Protein AF-G8XEQ0-F1 (afdb_monomer_lite)

Sequence (97 aa):
MEHAYEELTDQVTRTDARTPYADGALAAYRWALGAGGSGPITGTPGAAPPDVERLTAEVDASVVQTEDRTQSAAGHAFAEGVHDVLTWVCGLRDGAP

pLDDT: mean 87.25, std 12.49, range [54.22, 97.56]

Radius of gyration: 16.04 Å; chains: 1; bounding box: 52×28×31 Å

Secondary structure (DSSP, 8-state):
-HHHHHHHHHHHHHHHS--HHHHHHHHHHHHHTT--SB-TTT--B--SSPPHHHHHHHHHHHHHHHH-TTS-HHHHHHHHHHHHHHHHHTTSSSS--

Structure (mmCIF, N/CA/C/O backbone):
data_AF-G8XEQ0-F1
#
_entry.id   AF-G8XEQ0-F1
#
loop_
_atom_site.group_PDB
_atom_site.id
_atom_site.type_symbol
_atom_site.label_atom_id
_atom_site.label_alt_id
_atom_site.label_comp_id
_atom_site.label_asym_id
_atom_site.label_entity_id
_atom_site.label_seq_id
_atom_site.pdbx_PDB_ins_code
_atom_site.Cartn_x
_atom_site.Cartn_y
_atom_site.Cartn_z
_atom_site.occupancy
_atom_site.B_iso_or_equiv
_atom_site.auth_seq_id
_atom_site.auth_comp_id
_atom_site.auth_asym_id
_atom_site.auth_atom_id
_atom_site.pdbx_PDB_model_num
ATOM 1 N N . MET A 1 1 ? -39.758 -12.037 -11.498 1.00 60.00 1 MET A N 1
ATOM 2 C CA . MET A 1 1 ? -38.479 -11.863 -12.219 1.00 60.00 1 MET A CA 1
ATOM 3 C C . MET A 1 1 ? -37.742 -10.623 -11.713 1.00 60.00 1 MET A C 1
ATOM 5 O O . MET A 1 1 ? -36.550 -10.734 -11.494 1.00 60.00 1 MET A O 1
ATOM 9 N N . GLU A 1 2 ? -38.437 -9.513 -11.415 1.00 65.50 2 GLU A N 1
ATOM 10 C CA . GLU A 1 2 ? -37.857 -8.320 -10.751 1.00 65.50 2 GLU A CA 1
ATOM 11 C C . GLU A 1 2 ? -37.235 -8.596 -9.372 1.00 65.50 2 GLU A C 1
ATOM 13 O O . GLU A 1 2 ? -36.085 -8.239 -9.156 1.00 65.50 2 GLU A O 1
ATOM 18 N N . HIS A 1 3 ? -37.920 -9.329 -8.486 1.00 63.75 3 HIS A N 1
ATOM 19 C CA . HIS A 1 3 ? -37.415 -9.621 -7.131 1.00 63.75 3 HIS A CA 1
ATOM 20 C C . HIS A 1 3 ? -36.048 -10.333 -7.097 1.00 63.75 3 HIS A C 1
ATOM 22 O O . HIS A 1 3 ? -35.228 -10.064 -6.227 1.00 63.75 3 HIS A O 1
ATOM 28 N N . ALA A 1 4 ? -35.786 -11.216 -8.066 1.00 73.50 4 ALA A N 1
ATOM 29 C CA . ALA A 1 4 ? -34.516 -11.938 -8.167 1.00 73.50 4 ALA A CA 1
ATOM 30 C C . ALA A 1 4 ? -33.375 -11.045 -8.683 1.00 73.50 4 ALA A C 1
ATOM 32 O O . ALA A 1 4 ? -32.213 -11.301 -8.389 1.00 73.50 4 ALA A O 1
ATOM 33 N N . TYR A 1 5 ? -33.699 -10.002 -9.454 1.00 68.81 5 TYR A N 1
ATOM 34 C CA . TYR A 1 5 ? -32.730 -9.022 -9.944 1.00 68.81 5 TYR A CA 1
ATOM 35 C C . TYR A 1 5 ? -32.364 -8.011 -8.849 1.00 68.81 5 TYR A C 1
ATOM 37 O O . TYR A 1 5 ? -31.207 -7.615 -8.722 1.00 68.81 5 TYR A O 1
ATOM 45 N N . GLU A 1 6 ? -33.339 -7.641 -8.020 1.00 72.44 6 GLU A N 1
ATOM 46 C CA . GLU A 1 6 ? -33.154 -6.772 -6.857 1.00 72.44 6 GLU A CA 1
ATOM 47 C C . GLU A 1 6 ? -32.302 -7.445 -5.774 1.00 72.44 6 GLU A C 1
ATOM 49 O O . GLU A 1 6 ? -31.335 -6.845 -5.309 1.00 72.44 6 GLU A O 1
ATOM 54 N N . GLU A 1 7 ? -32.567 -8.720 -5.458 1.00 68.62 7 GLU A N 1
ATOM 55 C CA . GLU A 1 7 ? -31.707 -9.515 -4.566 1.00 68.62 7 GLU A CA 1
ATOM 56 C C . GLU A 1 7 ? -30.279 -9.633 -5.104 1.00 68.62 7 GLU A C 1
ATOM 58 O O . GLU A 1 7 ? -29.326 -9.451 -4.352 1.00 68.62 7 GLU A O 1
ATOM 63 N N . LEU A 1 8 ? -30.108 -9.876 -6.408 1.00 63.66 8 LEU A N 1
ATOM 64 C CA . LEU A 1 8 ? -28.786 -9.919 -7.038 1.00 63.66 8 LEU A CA 1
ATOM 65 C C . LEU A 1 8 ? -28.066 -8.573 -6.953 1.00 63.66 8 LEU A C 1
ATOM 67 O O . LEU A 1 8 ? -26.866 -8.545 -6.704 1.00 63.66 8 LEU A O 1
ATOM 71 N N . THR A 1 9 ? -28.779 -7.464 -7.127 1.00 68.75 9 THR A N 1
ATOM 72 C CA . THR A 1 9 ? -28.190 -6.122 -7.070 1.00 68.75 9 THR A CA 1
ATOM 73 C C . THR A 1 9 ? -27.817 -5.744 -5.636 1.00 68.75 9 THR A C 1
ATOM 75 O O . THR A 1 9 ? -26.738 -5.200 -5.422 1.00 68.75 9 THR A O 1
ATOM 78 N N . ASP A 1 10 ? -28.637 -6.089 -4.639 1.00 61.84 10 ASP A N 1
ATOM 79 C CA . ASP A 1 10 ? -28.320 -5.887 -3.217 1.00 61.84 10 ASP A CA 1
ATOM 80 C C . ASP A 1 10 ? -27.160 -6.791 -2.766 1.00 61.84 10 ASP A C 1
ATOM 82 O O . ASP A 1 10 ? -26.262 -6.357 -2.047 1.00 61.84 10 ASP A O 1
ATOM 86 N N . GLN A 1 11 ? -27.113 -8.034 -3.255 1.00 55.09 11 GLN A N 1
ATOM 87 C CA . GLN A 1 11 ? -26.011 -8.969 -3.022 1.00 55.09 11 GLN A CA 1
ATOM 88 C C . GLN A 1 11 ? -24.711 -8.475 -3.665 1.00 55.09 11 GLN A C 1
ATOM 90 O O . GLN A 1 11 ? -23.670 -8.499 -3.011 1.00 55.09 11 GLN A O 1
ATOM 95 N N . VAL A 1 12 ? -24.761 -7.999 -4.913 1.00 63.72 12 VAL A N 1
ATOM 96 C CA . VAL A 1 12 ? -23.616 -7.392 -5.602 1.00 63.72 12 VAL A CA 1
ATOM 97 C C . VAL A 1 12 ? -23.175 -6.145 -4.856 1.00 63.72 12 VAL A C 1
ATOM 99 O O . VAL A 1 12 ? -22.012 -6.075 -4.512 1.00 63.72 12 VAL A O 1
ATOM 102 N N . THR A 1 13 ? -24.080 -5.243 -4.473 1.00 58.94 13 THR A N 1
ATOM 103 C CA . THR A 1 13 ? -23.750 -4.014 -3.726 1.00 58.94 13 THR A CA 1
ATOM 104 C C . THR A 1 13 ? -23.140 -4.317 -2.352 1.00 58.94 13 THR A C 1
ATOM 106 O O . THR A 1 13 ? -22.185 -3.666 -1.934 1.00 58.94 13 THR A O 1
ATOM 109 N N . ARG A 1 14 ? -23.637 -5.346 -1.653 1.00 54.22 14 ARG A N 1
ATOM 110 C CA . ARG A 1 14 ? -23.081 -5.832 -0.377 1.00 54.22 14 ARG A CA 1
ATOM 111 C C . ARG A 1 14 ? -21.719 -6.519 -0.562 1.00 54.22 14 ARG A C 1
ATOM 113 O O . ARG A 1 14 ? -20.903 -6.482 0.352 1.00 54.22 14 ARG A O 1
ATOM 120 N N . THR A 1 15 ? -21.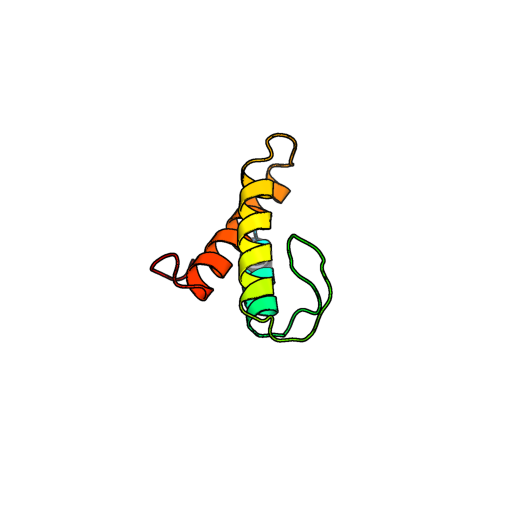468 -7.108 -1.733 1.00 55.44 15 THR A N 1
ATOM 121 C CA . THR A 1 15 ? -20.171 -7.691 -2.131 1.00 55.44 15 THR A CA 1
ATOM 122 C C . THR A 1 15 ? -19.195 -6.619 -2.652 1.00 55.44 15 THR A C 1
ATOM 124 O O . THR A 1 15 ? -17.988 -6.760 -2.484 1.00 55.44 15 THR A O 1
ATOM 127 N N . ASP A 1 16 ? -19.711 -5.528 -3.226 1.00 55.88 16 ASP A N 1
ATOM 128 C CA . ASP A 1 16 ? -18.976 -4.358 -3.729 1.00 55.88 16 ASP A CA 1
ATOM 129 C C . ASP A 1 16 ? -18.615 -3.360 -2.622 1.00 55.88 16 ASP A C 1
ATOM 131 O O . ASP A 1 16 ? -17.820 -2.447 -2.847 1.00 55.88 16 ASP A O 1
ATOM 135 N N . ALA A 1 17 ? -19.166 -3.513 -1.413 1.00 60.44 17 ALA A N 1
ATOM 136 C CA . ALA A 1 17 ? -18.731 -2.764 -0.241 1.00 60.44 17 ALA A CA 1
ATOM 137 C C . ALA A 1 17 ? -17.325 -3.238 0.162 1.00 60.44 17 ALA A C 1
ATOM 139 O O . ALA A 1 17 ? -17.149 -4.070 1.055 1.00 60.44 17 ALA A O 1
ATOM 140 N N . ARG A 1 18 ? -16.311 -2.740 -0.552 1.00 74.31 18 ARG A N 1
ATOM 141 C CA . ARG A 1 18 ? -14.907 -3.068 -0.311 1.00 74.31 18 ARG A CA 1
ATOM 142 C C . ARG A 1 18 ? -14.555 -2.673 1.118 1.00 74.31 18 ARG A C 1
ATOM 144 O O . ARG A 1 18 ? -14.871 -1.580 1.585 1.00 74.31 18 ARG A O 1
ATOM 151 N N . THR A 1 19 ? -13.958 -3.612 1.843 1.00 92.19 19 THR A N 1
ATOM 152 C CA . THR A 1 19 ? -13.499 -3.358 3.206 1.00 92.19 19 THR A CA 1
ATOM 153 C C . THR A 1 19 ? -12.319 -2.382 3.162 1.00 92.19 19 THR A C 1
ATOM 155 O O . THR A 1 19 ? -11.578 -2.385 2.176 1.00 92.19 19 THR A O 1
ATOM 158 N N . PRO A 1 20 ? -12.072 -1.592 4.225 1.00 95.25 20 PRO A N 1
ATOM 159 C CA . PRO A 1 20 ? -10.906 -0.709 4.270 1.00 95.25 20 PRO A CA 1
ATOM 160 C C . PRO A 1 20 ? -9.586 -1.447 3.996 1.00 95.25 20 PRO A C 1
ATOM 162 O O . PRO A 1 20 ? -8.729 -0.927 3.290 1.00 95.25 20 PRO A O 1
ATOM 165 N N . TYR A 1 21 ? -9.470 -2.698 4.458 1.00 94.69 21 TYR A N 1
ATOM 166 C CA . TYR A 1 21 ? -8.362 -3.593 4.116 1.00 94.69 21 TYR A CA 1
ATOM 167 C C . TYR A 1 21 ? -8.243 -3.845 2.611 1.00 94.69 21 TYR A C 1
ATOM 169 O O . TYR A 1 21 ? -7.188 -3.613 2.023 1.00 94.69 21 TYR A O 1
ATOM 177 N N . ALA A 1 22 ? -9.330 -4.275 1.960 1.00 94.81 22 ALA A N 1
ATOM 178 C CA . ALA A 1 22 ? -9.323 -4.522 0.522 1.00 94.81 22 ALA A CA 1
ATOM 179 C C . ALA A 1 22 ? -8.992 -3.242 -0.264 1.00 94.81 22 ALA A C 1
ATOM 181 O O . ALA A 1 22 ? -8.297 -3.296 -1.282 1.00 94.81 22 ALA A O 1
ATOM 182 N N . ASP A 1 23 ? -9.463 -2.083 0.200 1.00 95.62 23 ASP A N 1
ATOM 183 C CA . ASP A 1 23 ? -9.121 -0.785 -0.379 1.00 95.62 23 ASP A CA 1
ATOM 184 C C . ASP A 1 23 ? -7.630 -0.471 -0.274 1.00 95.62 23 ASP A C 1
ATOM 186 O O . ASP A 1 23 ? -7.035 -0.086 -1.284 1.00 95.62 23 ASP A O 1
ATOM 190 N N . GLY A 1 24 ? -7.017 -0.716 0.885 1.00 96.25 24 GLY A N 1
ATOM 191 C CA . GLY A 1 24 ? -5.572 -0.595 1.082 1.00 96.25 24 GLY A CA 1
ATOM 192 C C . GLY A 1 24 ? -4.780 -1.509 0.151 1.00 96.25 24 GLY A C 1
ATOM 193 O O . GLY A 1 24 ? -3.910 -1.046 -0.591 1.00 96.25 24 GLY A O 1
ATOM 194 N N . ALA A 1 25 ? -5.153 -2.789 0.094 1.00 96.56 25 ALA A N 1
ATOM 195 C CA . ALA A 1 25 ? -4.509 -3.767 -0.777 1.00 96.56 25 ALA A CA 1
ATOM 196 C C . ALA A 1 25 ? -4.580 -3.359 -2.261 1.00 96.56 25 ALA A C 1
ATOM 198 O O . ALA A 1 25 ? -3.575 -3.372 -2.975 1.00 96.56 25 ALA A O 1
ATOM 199 N N . LEU A 1 26 ? -5.747 -2.920 -2.748 1.00 95.12 26 LEU A N 1
ATOM 200 C CA . LEU A 1 26 ? -5.866 -2.468 -4.139 1.00 95.12 26 LEU A CA 1
ATOM 201 C C . LEU A 1 26 ? -5.098 -1.176 -4.407 1.00 95.12 26 LEU A C 1
ATOM 203 O O . LEU A 1 26 ? -4.544 -1.028 -5.498 1.00 95.12 26 LEU A O 1
ATOM 207 N N . ALA A 1 27 ? -5.064 -0.245 -3.454 1.00 95.56 27 ALA A N 1
ATOM 208 C CA . ALA A 1 27 ? -4.260 0.963 -3.584 1.00 95.56 27 ALA A CA 1
ATOM 209 C C . ALA A 1 27 ? -2.772 0.609 -3.746 1.00 95.56 27 ALA A C 1
ATOM 211 O O . ALA A 1 27 ? -2.126 1.117 -4.665 1.00 95.56 27 ALA A O 1
ATOM 212 N N . ALA A 1 28 ? -2.265 -0.329 -2.941 1.00 95.69 28 ALA A N 1
ATOM 213 C CA . ALA A 1 28 ? -0.900 -0.835 -3.039 1.00 95.69 28 ALA A CA 1
ATOM 214 C C . ALA A 1 28 ? -0.624 -1.552 -4.370 1.00 95.69 28 ALA A C 1
ATOM 216 O O . ALA A 1 28 ? 0.356 -1.223 -5.036 1.00 95.69 28 ALA A O 1
ATOM 217 N N . TYR A 1 29 ? -1.509 -2.452 -4.824 1.00 95.44 29 TYR A N 1
ATOM 218 C CA . TYR A 1 29 ? -1.358 -3.117 -6.126 1.00 95.44 29 TYR A CA 1
ATOM 219 C C . TYR A 1 29 ? -1.321 -2.114 -7.280 1.00 95.44 29 TYR A C 1
ATOM 221 O O . TYR A 1 29 ? -0.445 -2.181 -8.141 1.00 95.44 29 TYR A O 1
ATOM 229 N N . ARG A 1 30 ? -2.258 -1.158 -7.301 1.00 94.94 30 ARG A N 1
ATOM 230 C CA . ARG A 1 30 ? -2.308 -0.118 -8.337 1.00 94.94 30 ARG A CA 1
ATOM 231 C C . ARG A 1 30 ? -1.041 0.718 -8.335 1.00 94.94 30 ARG A C 1
ATOM 233 O O . ARG A 1 30 ? -0.506 1.000 -9.401 1.00 94.94 30 ARG A O 1
ATOM 240 N N . TRP A 1 31 ? -0.560 1.106 -7.161 1.00 95.44 31 TRP A N 1
ATOM 241 C CA . TRP A 1 31 ? 0.651 1.903 -7.049 1.00 95.44 31 TRP A CA 1
ATOM 242 C C . TRP A 1 31 ? 1.899 1.127 -7.489 1.00 95.44 31 TRP A C 1
ATOM 244 O O . TRP A 1 31 ? 2.645 1.630 -8.327 1.00 95.44 31 TRP A O 1
ATOM 254 N N . ALA A 1 32 ? 2.073 -0.119 -7.038 1.00 94.25 32 ALA A N 1
ATOM 255 C CA . ALA A 1 32 ? 3.185 -0.984 -7.439 1.00 94.25 32 ALA A CA 1
ATOM 256 C C . ALA A 1 32 ? 3.209 -1.257 -8.957 1.00 94.25 32 ALA A C 1
ATOM 258 O O . ALA A 1 32 ? 4.274 -1.294 -9.566 1.00 94.25 32 ALA A O 1
ATOM 259 N N . LEU A 1 33 ? 2.035 -1.372 -9.591 1.00 94.00 33 LEU A N 1
ATOM 260 C CA . LEU A 1 33 ? 1.892 -1.506 -11.047 1.00 94.00 33 LEU A CA 1
ATOM 261 C C . LEU A 1 33 ? 2.065 -0.180 -11.814 1.00 94.00 33 LEU A C 1
ATOM 263 O O . LEU A 1 33 ? 1.974 -0.162 -13.040 1.00 94.00 33 LEU A O 1
ATOM 267 N N . GLY A 1 34 ? 2.288 0.937 -11.117 1.00 92.00 34 GLY A N 1
ATOM 268 C CA . GLY A 1 34 ? 2.448 2.261 -11.717 1.00 92.00 34 GLY A CA 1
ATOM 269 C C . GLY A 1 34 ? 1.144 2.948 -12.142 1.00 92.00 34 GLY A C 1
ATOM 270 O O . GLY A 1 34 ? 1.176 3.962 -12.834 1.00 92.00 34 GLY A O 1
ATOM 271 N N . ALA A 1 35 ? -0.012 2.438 -11.718 1.00 86.44 35 ALA A N 1
ATOM 272 C CA . ALA A 1 35 ? -1.319 3.059 -11.943 1.00 86.44 35 ALA A CA 1
ATOM 273 C C . ALA A 1 35 ? -1.690 4.116 -10.876 1.00 86.44 35 ALA A C 1
ATOM 275 O O . ALA A 1 35 ? -2.750 4.733 -10.973 1.00 86.4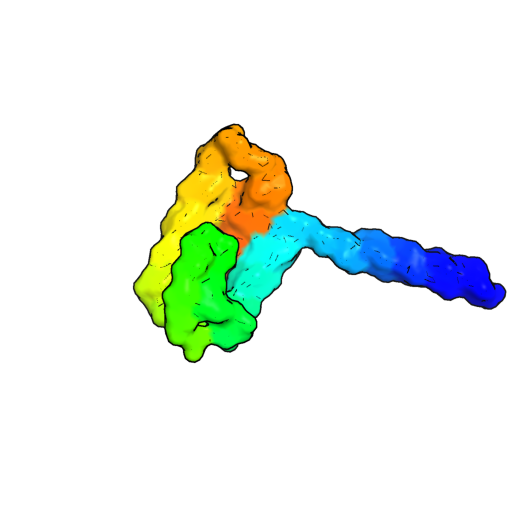4 35 ALA A O 1
ATOM 276 N N . GLY A 1 36 ? -0.846 4.329 -9.858 1.00 73.31 36 GLY A N 1
ATOM 277 C CA . GLY A 1 36 ? -1.018 5.345 -8.811 1.00 73.31 36 GLY A CA 1
ATOM 278 C C . GLY A 1 36 ? 0.081 6.411 -8.850 1.00 73.31 36 GLY A C 1
ATOM 279 O O . GLY A 1 36 ? 1.256 6.080 -8.977 1.00 73.31 36 GLY A O 1
ATOM 280 N N . GLY A 1 37 ? -0.286 7.692 -8.728 1.00 80.06 37 GLY A N 1
ATOM 281 C CA . GLY A 1 37 ? 0.665 8.817 -8.780 1.00 80.06 37 GLY A CA 1
ATOM 282 C C . GLY A 1 37 ? 1.403 9.111 -7.465 1.00 80.06 37 GLY A C 1
ATOM 283 O O . GLY A 1 37 ? 2.413 9.816 -7.474 1.00 80.06 37 GLY A O 1
ATOM 284 N N . SER A 1 38 ? 0.921 8.573 -6.343 1.00 92.69 38 SER A N 1
ATOM 285 C CA . SER A 1 38 ? 1.453 8.803 -4.995 1.00 92.69 38 SER A CA 1
ATOM 286 C C . SER A 1 38 ? 1.414 7.532 -4.150 1.00 92.69 38 SER A C 1
ATOM 288 O O . SER A 1 38 ? 0.544 6.687 -4.367 1.00 92.69 38 SER A O 1
ATOM 290 N N . GLY A 1 39 ? 2.325 7.426 -3.177 1.00 95.06 39 GLY A N 1
ATOM 291 C CA . GLY A 1 39 ? 2.306 6.347 -2.184 1.00 95.06 39 GLY A CA 1
ATOM 292 C C . GLY A 1 39 ? 0.984 6.330 -1.394 1.00 95.06 39 GLY A C 1
ATOM 293 O O . GLY A 1 39 ? 0.509 7.406 -1.017 1.00 95.06 39 GLY A O 1
ATOM 294 N N . PRO A 1 40 ? 0.344 5.163 -1.186 1.00 95.81 40 PRO A N 1
ATOM 295 C CA . PRO A 1 40 ? -0.967 5.052 -0.529 1.00 95.81 40 PRO A CA 1
ATOM 296 C C . PRO A 1 40 ? -1.002 5.476 0.953 1.00 95.81 40 PRO A C 1
ATOM 298 O O . PRO A 1 40 ? -2.051 5.885 1.442 1.00 95.81 40 PRO A O 1
ATOM 301 N N . ILE A 1 41 ? 0.120 5.387 1.656 1.00 96.81 41 ILE A N 1
ATOM 302 C CA . ILE A 1 41 ? 0.342 5.766 3.052 1.00 96.81 41 ILE A CA 1
ATOM 303 C C . ILE A 1 41 ? 1.055 7.108 3.142 1.00 96.81 41 ILE A C 1
ATOM 305 O O . ILE A 1 41 ? 0.573 8.020 3.810 1.00 96.81 41 ILE A O 1
ATOM 309 N N . THR A 1 42 ? 2.206 7.246 2.482 1.00 94.81 42 THR A N 1
ATOM 310 C CA . THR A 1 42 ? 3.025 8.459 2.627 1.00 94.81 42 THR A CA 1
ATOM 311 C C . THR A 1 42 ? 2.457 9.642 1.849 1.00 94.81 42 THR A C 1
ATOM 313 O O . THR A 1 42 ? 2.833 10.786 2.099 1.00 94.81 42 THR A O 1
ATOM 316 N N . GLY A 1 43 ? 1.588 9.388 0.864 1.00 94.31 43 GLY A N 1
ATOM 317 C CA . GLY A 1 43 ? 1.102 10.403 -0.067 1.00 94.31 43 GLY A CA 1
ATOM 318 C C . GLY A 1 43 ? 2.196 10.960 -0.982 1.00 94.31 43 GLY A C 1
ATOM 319 O O . GLY A 1 43 ? 1.940 11.903 -1.731 1.00 94.31 43 GLY A O 1
ATOM 320 N N . THR A 1 44 ? 3.411 10.399 -0.951 1.00 90.19 44 THR A N 1
ATOM 321 C CA . THR A 1 44 ? 4.567 10.963 -1.653 1.00 90.19 44 THR A CA 1
ATOM 322 C C . THR A 1 44 ? 4.398 10.792 -3.164 1.00 90.19 44 THR A C 1
ATOM 324 O O . THR A 1 44 ? 4.356 9.649 -3.645 1.00 90.19 44 THR A O 1
ATOM 327 N N . PRO A 1 45 ? 4.304 11.888 -3.941 1.00 90.62 45 PRO A N 1
ATOM 328 C CA . PRO A 1 45 ? 4.206 11.803 -5.390 1.00 90.62 45 PRO A CA 1
ATOM 329 C C . PRO A 1 45 ? 5.530 11.326 -5.995 1.00 90.62 45 PRO A C 1
ATOM 331 O O . PRO A 1 45 ? 6.599 11.508 -5.414 1.00 90.62 45 PRO A O 1
ATOM 334 N N . GLY A 1 46 ? 5.485 10.746 -7.192 1.00 84.38 46 GLY A N 1
ATOM 335 C CA . GLY A 1 46 ? 6.708 10.445 -7.936 1.00 84.38 46 GLY A CA 1
ATOM 336 C C . GLY A 1 46 ? 6.468 9.654 -9.213 1.00 84.38 46 GLY A C 1
ATOM 337 O O . GLY A 1 46 ? 5.328 9.372 -9.573 1.00 84.38 46 GLY A O 1
ATOM 338 N N . ALA A 1 47 ? 7.558 9.290 -9.891 1.00 81.38 47 ALA A N 1
ATOM 339 C CA . ALA A 1 47 ? 7.503 8.515 -11.127 1.00 81.38 47 ALA A CA 1
ATOM 340 C C . ALA A 1 47 ? 6.857 7.135 -10.910 1.00 81.38 47 ALA A C 1
ATOM 342 O O . ALA A 1 47 ? 6.987 6.535 -9.845 1.00 81.38 47 ALA A O 1
ATOM 343 N N . ALA A 1 48 ? 6.147 6.644 -11.917 1.00 85.12 48 ALA A N 1
ATOM 344 C CA . ALA A 1 48 ? 5.506 5.339 -11.897 1.00 85.12 48 ALA A CA 1
ATOM 345 C C . ALA A 1 48 ? 6.201 4.400 -12.902 1.00 85.12 48 ALA A C 1
ATOM 347 O O . ALA A 1 48 ? 6.506 4.853 -14.010 1.00 85.12 48 ALA A O 1
ATOM 348 N N . PRO A 1 49 ? 6.415 3.112 -12.572 1.00 89.06 49 PRO A N 1
ATOM 349 C CA . PRO A 1 49 ? 6.209 2.485 -11.258 1.00 89.06 49 PRO A CA 1
ATOM 350 C C . PRO A 1 49 ? 7.218 2.988 -10.202 1.00 89.06 49 PRO A C 1
ATOM 352 O O . PRO A 1 49 ? 8.241 3.568 -10.574 1.00 89.06 49 PRO A O 1
ATOM 355 N N . PRO A 1 50 ? 6.938 2.817 -8.895 1.00 92.12 50 PRO A N 1
ATOM 356 C CA . PRO A 1 50 ? 7.885 3.174 -7.843 1.00 92.12 50 PRO A CA 1
ATOM 357 C C . PRO A 1 50 ? 9.165 2.333 -7.938 1.00 92.12 50 PRO A C 1
ATOM 359 O O . PRO A 1 50 ? 9.129 1.158 -8.304 1.00 92.12 50 PRO A O 1
ATOM 362 N N . ASP A 1 51 ? 10.298 2.942 -7.595 1.00 93.12 51 ASP A N 1
ATOM 363 C CA . ASP A 1 51 ? 11.562 2.233 -7.406 1.00 93.12 51 ASP A CA 1
ATOM 364 C C . ASP A 1 51 ? 11.587 1.488 -6.058 1.00 93.12 51 ASP A C 1
ATOM 366 O O . ASP A 1 51 ? 10.682 1.600 -5.225 1.00 93.12 51 ASP A O 1
ATOM 370 N N . VAL A 1 52 ? 12.642 0.696 -5.851 1.00 92.00 52 VAL A N 1
ATOM 371 C CA . VAL A 1 52 ? 12.834 -0.103 -4.630 1.00 92.00 52 VAL A CA 1
ATOM 372 C C . VAL A 1 52 ? 12.902 0.777 -3.381 1.00 92.00 52 VAL A C 1
ATOM 374 O O . VAL A 1 52 ? 12.380 0.397 -2.335 1.00 92.00 52 VAL A O 1
ATOM 377 N N . GLU A 1 53 ? 13.513 1.955 -3.477 1.00 93.44 53 GLU A N 1
ATOM 378 C CA . GLU A 1 53 ? 13.646 2.888 -2.355 1.00 93.44 53 GLU A CA 1
ATOM 379 C C . GLU A 1 53 ? 12.275 3.390 -1.900 1.00 93.44 53 GLU A C 1
ATOM 381 O O . GLU A 1 53 ? 11.966 3.359 -0.709 1.00 93.44 53 GLU A O 1
ATOM 386 N N . ARG A 1 54 ? 11.406 3.765 -2.843 1.00 94.38 54 ARG A N 1
ATOM 387 C CA . ARG A 1 54 ? 10.039 4.190 -2.533 1.00 94.38 54 ARG A CA 1
ATOM 388 C C . ARG A 1 54 ? 9.172 3.046 -2.039 1.00 94.38 54 ARG A C 1
ATOM 390 O O . ARG A 1 54 ? 8.424 3.251 -1.091 1.00 94.38 54 ARG A O 1
ATOM 397 N N . LEU A 1 55 ? 9.276 1.859 -2.637 1.00 93.75 55 LEU A N 1
ATOM 398 C CA . LEU A 1 55 ? 8.581 0.669 -2.134 1.00 93.75 55 LEU A CA 1
ATOM 399 C C . LEU A 1 55 ? 8.961 0.384 -0.675 1.00 93.75 55 LEU A C 1
ATOM 401 O O . LEU A 1 55 ? 8.084 0.145 0.149 1.00 93.75 55 LEU A O 1
ATOM 405 N N . THR A 1 56 ? 10.250 0.474 -0.344 1.00 94.06 56 THR A N 1
ATOM 406 C CA . THR A 1 56 ? 10.755 0.243 1.017 1.00 94.06 56 THR A CA 1
ATOM 407 C C . THR A 1 56 ? 10.264 1.318 1.987 1.00 94.06 56 THR A C 1
ATOM 409 O O . THR A 1 56 ? 9.740 0.986 3.045 1.00 94.06 56 THR A O 1
ATOM 412 N N . ALA A 1 57 ? 10.333 2.597 1.599 1.00 95.94 57 ALA A N 1
ATOM 413 C CA . ALA A 1 57 ? 9.817 3.698 2.413 1.00 95.94 57 ALA A CA 1
ATOM 414 C C . ALA A 1 57 ? 8.313 3.556 2.710 1.00 95.94 57 ALA A C 1
ATOM 416 O O . ALA A 1 57 ? 7.851 3.893 3.798 1.00 95.94 57 ALA A O 1
ATOM 417 N N . GLU A 1 58 ? 7.546 3.039 1.752 1.00 97.31 58 GLU A N 1
ATOM 418 C CA . GLU A 1 58 ? 6.114 2.810 1.917 1.00 97.31 58 GLU A CA 1
ATOM 419 C C . GLU A 1 58 ? 5.815 1.607 2.827 1.00 97.31 58 GLU A C 1
ATOM 421 O O . GLU A 1 58 ? 4.881 1.663 3.630 1.00 97.31 58 GLU A O 1
ATOM 426 N N . VAL A 1 59 ? 6.634 0.549 2.764 1.00 97.19 59 VAL A N 1
ATOM 427 C CA . VAL A 1 59 ? 6.588 -0.563 3.728 1.00 97.19 59 VAL A CA 1
ATOM 428 C C . VAL A 1 59 ? 6.874 -0.047 5.139 1.00 97.19 59 VAL A C 1
ATOM 430 O O . VAL A 1 59 ? 6.069 -0.294 6.036 1.00 97.19 59 VAL A O 1
ATOM 433 N N . ASP A 1 60 ? 7.938 0.732 5.338 1.00 97.12 60 ASP A N 1
ATOM 434 C CA . ASP A 1 60 ? 8.275 1.302 6.649 1.00 97.12 60 ASP A CA 1
ATOM 435 C C . ASP A 1 60 ? 7.143 2.196 7.182 1.00 97.12 60 ASP A C 1
ATOM 437 O O . ASP A 1 60 ? 6.732 2.085 8.339 1.00 97.12 60 ASP A O 1
ATOM 441 N N . ALA A 1 61 ? 6.568 3.041 6.322 1.00 97.31 61 ALA A N 1
ATOM 442 C CA . ALA A 1 61 ? 5.441 3.890 6.690 1.00 97.31 61 ALA A CA 1
ATOM 443 C C . ALA A 1 61 ? 4.191 3.076 7.067 1.00 97.31 61 ALA A C 1
ATOM 445 O O . ALA A 1 61 ? 3.481 3.438 8.006 1.00 97.31 61 ALA A O 1
ATOM 446 N N . SER A 1 62 ? 3.922 1.965 6.374 1.00 96.75 6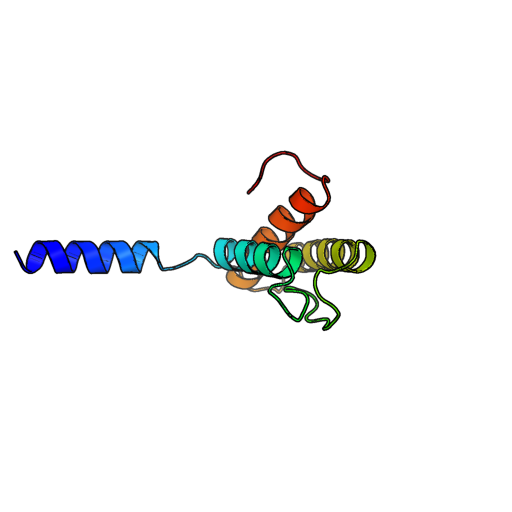2 SER A N 1
ATOM 447 C CA . SER A 1 62 ? 2.792 1.084 6.698 1.00 96.75 62 SER A CA 1
ATOM 448 C C . SER A 1 62 ? 2.940 0.407 8.068 1.00 96.75 62 SER A C 1
ATOM 450 O O . SER A 1 62 ? 1.944 0.269 8.781 1.00 96.75 62 SER A O 1
ATOM 452 N N . VAL A 1 63 ? 4.168 0.071 8.490 1.00 96.06 63 VAL A N 1
ATOM 453 C CA . VAL A 1 63 ? 4.447 -0.443 9.843 1.00 96.06 63 VAL A CA 1
ATOM 454 C C . VAL A 1 63 ? 4.108 0.616 10.887 1.00 96.06 63 VAL A C 1
ATOM 456 O O . VAL A 1 63 ? 3.334 0.344 11.801 1.00 96.06 63 VAL A O 1
ATOM 459 N N . VAL A 1 64 ? 4.596 1.849 10.703 1.00 96.50 64 VAL A N 1
ATOM 460 C CA . VAL A 1 64 ? 4.311 2.966 11.620 1.00 96.50 64 VAL A CA 1
ATOM 461 C C . VAL A 1 64 ? 2.805 3.199 11.766 1.00 96.50 64 VAL A C 1
ATOM 463 O O . VAL A 1 64 ? 2.310 3.350 12.880 1.00 96.50 64 VAL A O 1
ATOM 466 N N . GLN A 1 65 ? 2.062 3.190 10.656 1.00 93.12 65 GLN A N 1
ATOM 467 C CA . GLN A 1 65 ? 0.611 3.400 10.681 1.00 93.12 65 GLN A CA 1
ATOM 468 C C . GLN A 1 65 ? -0.151 2.244 11.334 1.00 93.12 65 GLN A C 1
ATOM 470 O O . GLN A 1 65 ? -1.149 2.483 12.008 1.00 93.12 65 GLN A O 1
ATOM 475 N N . THR A 1 66 ? 0.316 1.008 11.162 1.00 90.88 66 THR A N 1
ATOM 476 C CA . THR A 1 66 ? -0.294 -0.166 11.802 1.00 90.88 66 THR A CA 1
ATOM 477 C C . THR A 1 66 ? -0.027 -0.161 13.313 1.00 90.88 66 THR A C 1
ATOM 479 O O . THR A 1 66 ? -0.888 -0.529 14.106 1.00 90.88 66 THR A O 1
ATOM 482 N N . GLU A 1 67 ? 1.131 0.326 13.759 1.00 92.50 67 GLU A N 1
ATOM 483 C CA . GLU A 1 67 ? 1.456 0.432 15.187 1.00 92.50 67 GLU A CA 1
ATOM 484 C C . GLU A 1 67 ? 0.793 1.636 15.890 1.00 92.50 67 GLU A C 1
ATOM 486 O O . GLU A 1 67 ? 0.691 1.658 17.125 1.00 92.50 67 GLU A O 1
ATOM 491 N N . ASP A 1 68 ? 0.301 2.622 15.132 1.00 91.25 68 ASP A N 1
ATOM 492 C CA . ASP A 1 68 ? -0.368 3.809 15.665 1.00 91.25 68 ASP A CA 1
ATOM 493 C C . ASP A 1 68 ? -1.755 3.487 16.251 1.00 91.25 68 ASP A C 1
ATOM 495 O O . ASP A 1 68 ? -2.774 3.382 15.564 1.00 91.25 68 ASP A O 1
ATOM 499 N N . ARG A 1 69 ? -1.815 3.415 17.585 1.00 86.19 69 ARG A N 1
ATOM 500 C CA . ARG A 1 69 ? -3.051 3.153 18.345 1.00 86.19 69 ARG A CA 1
ATOM 501 C C . ARG A 1 69 ? -4.043 4.314 18.357 1.00 86.19 69 ARG A C 1
ATOM 503 O O . ARG A 1 69 ? -5.152 4.145 18.861 1.00 86.19 69 ARG A O 1
ATOM 510 N N . THR A 1 70 ? -3.653 5.494 17.884 1.00 92.62 70 THR A N 1
ATOM 511 C CA . THR A 1 70 ? -4.555 6.651 17.790 1.00 92.62 70 THR A CA 1
ATOM 512 C C . THR A 1 70 ? -5.398 6.622 16.517 1.00 92.62 70 THR A C 1
ATOM 514 O O . THR A 1 70 ? -6.383 7.356 16.404 1.00 92.62 70 THR A O 1
ATOM 517 N N . GLN A 1 71 ? -5.046 5.746 15.575 1.00 88.38 71 GLN A N 1
ATOM 518 C CA . GLN A 1 71 ? -5.703 5.626 14.290 1.00 88.38 71 GLN A CA 1
ATOM 519 C C . GLN A 1 71 ? -7.086 4.971 14.406 1.00 88.38 71 GLN A C 1
ATOM 521 O O . GLN A 1 71 ? -7.351 4.128 15.265 1.00 88.38 71 GLN A O 1
ATOM 526 N N . SER A 1 72 ? -8.000 5.354 13.512 1.00 93.75 72 SER A N 1
ATOM 527 C CA . SER A 1 72 ? -9.302 4.685 13.417 1.00 93.75 72 SER A CA 1
ATOM 528 C C . SER A 1 72 ? -9.140 3.224 12.980 1.00 93.75 72 SER A C 1
ATOM 530 O O . SER A 1 72 ? -8.225 2.906 12.223 1.00 93.75 72 SER A O 1
ATOM 532 N N . ALA A 1 73 ? -10.079 2.353 13.365 1.00 92.19 73 ALA A N 1
ATOM 533 C CA . ALA A 1 73 ? -10.072 0.949 12.939 1.00 92.19 73 ALA A CA 1
ATOM 534 C C . ALA A 1 73 ? -10.059 0.789 11.405 1.00 92.19 73 ALA A C 1
ATOM 536 O O . ALA A 1 73 ? -9.398 -0.101 10.881 1.00 92.19 73 ALA A O 1
ATOM 537 N N . ALA A 1 74 ? -10.750 1.676 10.680 1.00 93.50 74 ALA A N 1
ATOM 538 C CA . ALA A 1 74 ? -10.734 1.685 9.219 1.00 93.50 74 ALA A CA 1
ATOM 539 C C . ALA A 1 74 ? -9.363 2.093 8.653 1.00 93.50 74 ALA A C 1
ATOM 541 O O . ALA A 1 74 ? -8.903 1.486 7.693 1.00 93.50 74 ALA A O 1
ATOM 542 N N . GLY A 1 75 ? -8.705 3.089 9.258 1.00 94.56 75 GLY A N 1
ATOM 543 C CA . GLY A 1 75 ? -7.352 3.502 8.874 1.00 94.56 75 GLY A CA 1
ATOM 544 C C . GLY A 1 75 ? -6.327 2.396 9.111 1.00 94.56 75 GLY A C 1
ATOM 545 O O . GLY A 1 75 ? -5.557 2.081 8.210 1.00 94.56 75 GLY A O 1
ATOM 546 N N . HIS A 1 76 ? -6.404 1.741 10.270 1.00 95.62 76 HIS A N 1
ATOM 547 C CA . HIS A 1 76 ? -5.534 0.618 10.609 1.00 95.62 76 HIS A CA 1
ATOM 548 C C . HIS A 1 76 ? -5.707 -0.540 9.618 1.00 95.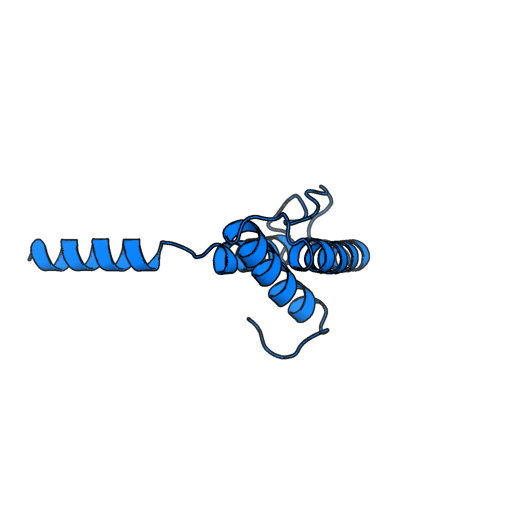62 76 HIS A C 1
ATOM 550 O O . HIS A 1 76 ? -4.729 -1.005 9.044 1.00 95.62 76 HIS A O 1
ATOM 556 N N . ALA A 1 77 ? -6.951 -0.948 9.338 1.00 95.44 77 ALA A N 1
ATOM 557 C CA . ALA A 1 77 ? -7.230 -2.004 8.364 1.00 95.44 77 ALA A CA 1
ATOM 558 C C . ALA A 1 77 ? -6.743 -1.634 6.951 1.00 95.44 77 ALA A C 1
ATOM 560 O O . ALA A 1 77 ? -6.215 -2.482 6.238 1.00 95.44 77 ALA A O 1
ATOM 561 N N . PHE A 1 78 ? -6.880 -0.367 6.546 1.00 96.38 78 PHE A N 1
ATOM 562 C CA . PHE A 1 78 ? -6.320 0.119 5.285 1.00 96.38 78 PHE A CA 1
ATOM 563 C C . PHE A 1 78 ? -4.788 0.010 5.252 1.00 96.38 78 PHE A C 1
ATOM 565 O O . PHE A 1 78 ? -4.236 -0.484 4.269 1.00 96.38 78 PHE A O 1
ATOM 572 N N . ALA A 1 79 ? -4.101 0.433 6.317 1.00 97.31 79 ALA A N 1
ATOM 573 C CA . ALA A 1 79 ? -2.646 0.341 6.419 1.00 97.31 79 ALA A CA 1
ATOM 574 C C . ALA A 1 79 ? -2.148 -1.112 6.397 1.00 97.31 79 ALA A C 1
ATOM 576 O O . ALA A 1 79 ? -1.166 -1.403 5.715 1.00 97.31 79 ALA A O 1
ATOM 577 N N . GLU A 1 80 ? -2.871 -2.020 7.052 1.00 96.69 80 GLU A N 1
ATOM 578 C CA . GLU A 1 80 ? -2.598 -3.459 7.051 1.00 96.69 80 GLU A CA 1
ATOM 579 C C . GLU A 1 80 ? -2.690 -4.049 5.633 1.00 96.69 80 GLU A C 1
ATOM 581 O O . GLU A 1 80 ? -1.764 -4.715 5.170 1.00 96.69 80 GLU A O 1
ATOM 586 N N . GLY A 1 81 ? -3.748 -3.721 4.882 1.00 96.81 81 GLY A N 1
ATOM 587 C CA . GLY A 1 81 ? -3.891 -4.167 3.492 1.00 96.81 81 GLY A CA 1
ATOM 588 C C . GLY A 1 81 ? -2.786 -3.641 2.570 1.00 96.81 81 GLY A C 1
ATOM 589 O O . GLY A 1 81 ? -2.311 -4.365 1.692 1.00 96.81 81 GLY A O 1
ATOM 590 N N . VAL A 1 82 ? -2.333 -2.397 2.776 1.00 97.38 82 VAL A N 1
ATOM 591 C CA . VAL A 1 82 ? -1.164 -1.863 2.058 1.00 97.38 82 VAL A CA 1
ATOM 592 C C . VAL A 1 82 ? 0.100 -2.642 2.421 1.00 97.38 82 VAL A C 1
ATOM 594 O O . VAL A 1 82 ? 0.836 -3.060 1.524 1.00 97.38 82 VAL A O 1
ATOM 597 N N . HIS A 1 83 ? 0.348 -2.841 3.717 1.00 97.56 83 HIS A N 1
ATOM 598 C CA . HIS A 1 83 ? 1.531 -3.526 4.228 1.00 97.56 83 HIS A CA 1
ATOM 599 C C . HIS A 1 83 ? 1.667 -4.933 3.640 1.00 97.56 83 HIS A C 1
ATOM 601 O O . HIS A 1 83 ? 2.717 -5.285 3.097 1.00 97.56 83 HIS A O 1
ATOM 607 N N . ASP A 1 84 ? 0.589 -5.713 3.676 1.00 97.19 84 ASP A N 1
ATOM 608 C CA . ASP A 1 84 ? 0.555 -7.090 3.186 1.00 97.19 84 ASP A CA 1
ATOM 609 C C . ASP A 1 84 ? 0.868 -7.199 1.691 1.00 97.19 84 ASP A C 1
ATOM 611 O O . ASP A 1 84 ? 1.561 -8.123 1.255 1.00 97.19 84 ASP A O 1
ATOM 615 N N . VAL A 1 85 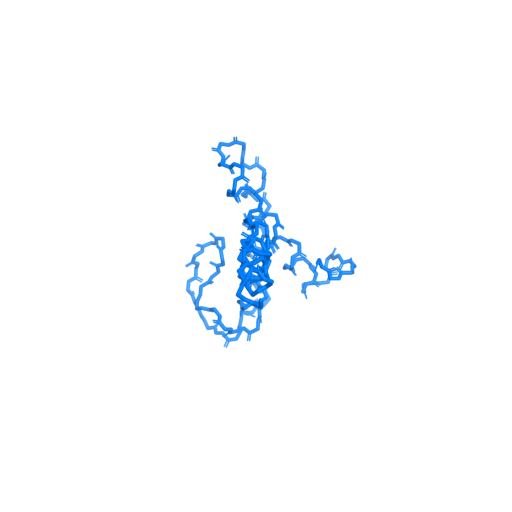? 0.370 -6.266 0.878 1.00 96.94 85 VAL A N 1
ATOM 616 C CA . VAL A 1 85 ? 0.663 -6.263 -0.560 1.00 96.94 85 VAL A CA 1
ATOM 617 C C . VAL A 1 85 ? 2.105 -5.855 -0.816 1.00 96.94 85 VAL A C 1
ATOM 619 O O . VAL A 1 85 ? 2.792 -6.511 -1.597 1.00 96.94 85 VAL A O 1
ATOM 622 N N . 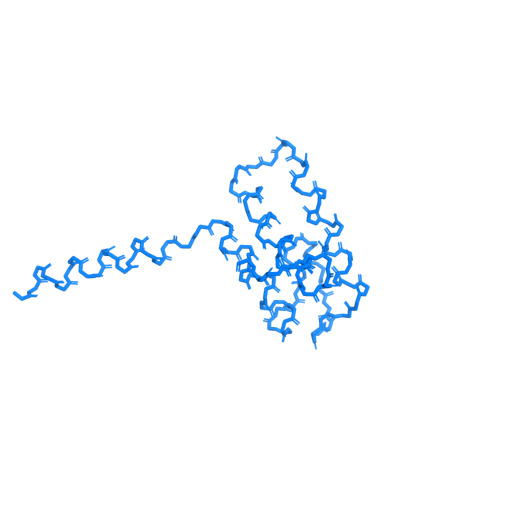LEU A 1 86 ? 2.587 -4.789 -0.177 1.00 96.19 86 LEU A N 1
ATOM 623 C CA . LEU A 1 86 ? 3.929 -4.279 -0.454 1.00 96.19 86 LEU A CA 1
ATOM 624 C C . LEU A 1 86 ? 5.022 -5.214 0.060 1.00 96.19 86 LEU A C 1
ATOM 626 O O . LEU A 1 86 ? 6.013 -5.423 -0.633 1.00 96.19 86 LEU A O 1
ATOM 630 N N . THR A 1 87 ? 4.830 -5.850 1.213 1.00 96.44 87 THR A N 1
ATOM 631 C CA . THR A 1 87 ? 5.747 -6.894 1.688 1.00 96.44 87 THR A CA 1
ATOM 632 C C . THR A 1 87 ? 5.761 -8.104 0.755 1.00 96.44 87 THR A C 1
ATOM 634 O O . THR A 1 87 ? 6.831 -8.665 0.529 1.00 96.44 87 THR A O 1
ATOM 637 N N . TRP A 1 88 ? 4.629 -8.482 0.149 1.00 95.62 88 TRP A N 1
ATOM 638 C CA . TRP A 1 88 ? 4.591 -9.548 -0.861 1.00 95.62 88 TRP A CA 1
ATOM 639 C C . TRP A 1 88 ? 5.320 -9.142 -2.149 1.00 95.62 88 TRP A C 1
ATOM 641 O O . TRP A 1 88 ? 6.175 -9.882 -2.630 1.00 95.62 88 TRP A O 1
ATOM 651 N N . VAL A 1 89 ? 5.053 -7.938 -2.671 1.00 93.50 89 VAL A N 1
ATOM 652 C CA . VAL A 1 89 ? 5.733 -7.386 -3.861 1.00 93.50 89 VAL A CA 1
ATOM 653 C C . VAL A 1 89 ? 7.247 -7.298 -3.650 1.00 93.50 89 VAL A C 1
ATOM 655 O O . VAL A 1 89 ? 8.014 -7.618 -4.555 1.00 93.50 89 VAL A O 1
ATOM 658 N N . CYS A 1 90 ? 7.683 -6.906 -2.452 1.00 93.00 90 CYS A N 1
ATOM 659 C CA . CYS A 1 90 ? 9.095 -6.839 -2.082 1.00 93.00 90 CYS A CA 1
ATOM 660 C C . CYS A 1 90 ? 9.719 -8.212 -1.763 1.00 93.00 90 CYS A C 1
ATOM 662 O O . CYS A 1 90 ? 10.917 -8.276 -1.493 1.00 93.00 90 CYS A O 1
ATOM 664 N N . GLY A 1 91 ? 8.945 -9.305 -1.773 1.00 92.19 91 GLY A N 1
ATOM 665 C CA . GLY A 1 91 ? 9.426 -10.653 -1.444 1.00 92.19 91 GLY A CA 1
ATOM 666 C C . GLY A 1 91 ? 9.747 -10.870 0.040 1.00 92.19 91 GLY A C 1
ATOM 667 O O . GLY A 1 91 ? 10.482 -11.791 0.381 1.00 92.19 91 GLY A O 1
ATOM 668 N N . LEU A 1 92 ? 9.221 -10.020 0.925 1.00 88.94 92 LEU A N 1
ATOM 669 C CA . LEU A 1 92 ? 9.380 -10.103 2.382 1.00 88.94 92 LEU A CA 1
ATOM 670 C C . LEU A 1 92 ? 8.384 -11.072 3.034 1.00 88.94 92 LEU A C 1
ATOM 672 O O . LEU A 1 92 ? 8.553 -11.438 4.196 1.00 88.94 92 LEU A O 1
ATOM 676 N N . ARG A 1 93 ? 7.353 -11.491 2.295 1.00 89.56 93 ARG A N 1
ATOM 677 C CA . ARG A 1 93 ? 6.416 -12.541 2.701 1.00 89.56 93 ARG A CA 1
ATOM 678 C C . ARG A 1 93 ? 6.042 -13.441 1.533 1.00 89.56 93 ARG A C 1
ATOM 680 O O . ARG A 1 93 ? 6.014 -13.008 0.380 1.00 89.56 93 ARG A O 1
ATOM 687 N N . ASP A 1 94 ? 5.686 -14.672 1.873 1.00 84.69 94 ASP A N 1
ATOM 688 C CA . ASP A 1 94 ? 5.160 -15.654 0.934 1.00 84.69 94 ASP A CA 1
ATOM 689 C C . ASP A 1 94 ? 3.637 -15.543 0.811 1.00 84.69 94 ASP A C 1
ATOM 691 O O . ASP A 1 94 ? 2.932 -15.310 1.794 1.00 84.69 94 ASP A O 1
ATOM 695 N N . GLY A 1 95 ? 3.130 -15.785 -0.400 1.00 80.88 95 GLY A N 1
ATOM 696 C CA . GLY A 1 95 ? 1.698 -15.780 -0.697 1.00 80.88 95 GLY A CA 1
ATOM 697 C C . GLY A 1 95 ? 1.125 -14.376 -0.901 1.00 80.88 95 GLY A C 1
ATOM 698 O O . GLY A 1 95 ? 1.367 -13.460 -0.119 1.00 80.88 95 GLY A O 1
ATOM 699 N N . ALA A 1 96 ? 0.352 -14.218 -1.975 1.00 78.00 96 ALA A N 1
ATOM 700 C CA . ALA A 1 96 ? -0.396 -12.989 -2.196 1.00 78.00 96 ALA A CA 1
ATOM 701 C C . ALA A 1 96 ? -1.524 -12.873 -1.146 1.00 78.00 96 ALA A C 1
ATOM 703 O O . ALA A 1 96 ? -2.133 -13.900 -0.826 1.00 78.00 96 ALA A O 1
ATOM 704 N N . PRO A 1 97 ? -1.778 -11.669 -0.601 1.00 78.50 97 PRO A N 1
ATOM 705 C CA . PRO A 1 97 ? -2.926 -11.401 0.267 1.00 78.50 97 PRO A CA 1
ATOM 706 C C . PRO A 1 97 ? -4.267 -11.498 -0.469 1.00 78.50 97 PRO A C 1
ATOM 708 O O . PRO A 1 97 ? -4.305 -11.195 -1.688 1.00 78.50 97 PRO A O 1
#

Organism: Streptantibioticus cattleyicolor (strain ATCC 35852 / DSM 46488 / JCM 4925 / NBRC 14057 / NRRL 8057) (NCBI:txid1003195)

Foldseek 3Di:
DVVVVVVVVVVVVVVVPQALLNVLLVQLVCQCQFVDQAQPQVRHGDGPNDDPVVLVVSLVSLVVQCPDPVDDPSSNSSSVSNNQNSCVVVVVDDDRD